Protein 3JU3 (pdb70)

Nearest PDB structures (foldseek):
  3ju3-assembly1_A  TM=1.009E+00  e=1.779E-21  Thermoplasma acidophilum
  1trk-assembly1_A  TM=7.051E-01  e=9.497E-03  Saccharomyces cerevisiae
  3hyl-assembly1_B  TM=5.605E-01  e=4.821E-03  Bacillus anthracis str. 'Ames Ancestor'
  5vrb-assembly3_C  TM=5.134E-01  e=6.323E-03  Neisseria gonorrhoeae NCCP11945
  7wrr-assembly1_A  TM=5.178E-01  e=1.634E-02  Thermus thermophilus HB8

Secondary structure (DSSP, 8-state):
--SEEEES-SS-SEEEEEEGGGHHHHHHHHHHHHHTT--EEEEEE--PSP-HHHHHHHHTT-S------------TT--HHHH----------BTTB--HHHHHHHHHHHHH-

B-factor: mean 22.59, std 8.67, range [2.8, 58.67]

Structure (mmCIF, N/CA/C/O backbone):
data_3JU3
#
_entry.id   3JU3
#
_cell.length_a   44.429
_cell.length_b   65.528
_cell.length_c   72.185
_cell.angle_alpha   90.00
_cell.angle_beta   90.00
_cell.angle_gamma   90.00
#
_symmetry.space_group_name_H-M   'I 2 2 2'
#
loop_
_entity.id
_entity.type
_entity.pdbx_description
1 polymer 'Probable 2-oxoacid ferredoxin oxidoreductase, alpha chain'
2 non-polymer 1,2-ETHANEDIOL
3 water water
#
loop_
_atom_site.group_PDB
_atom_site.id
_atom_site.type_symbol
_atom_site.label_atom_id
_atom_site.label_alt_id
_atom_site.label_comp_id
_atom_site.label_asym_id
_atom_site.label_entity_id
_atom_site.label_seq_id
_atom_site.pdbx_PDB_ins_code
_atom_site.Cartn_x
_atom_site.Cartn_y
_atom_site.Cartn_z
_atom_site.occupancy
_atom_site.B_iso_or_equiv
_atom_site.auth_seq_id
_atom_site.auth_comp_id
_atom_site.auth_asym_id
_atom_site.auth_atom_id
_atom_site.pdbx_PDB_model_num
ATOM 1 N N . ALA A 1 3 ? 19.557 24.101 8.139 1.00 42.69 503 ALA A N 1
ATOM 2 C CA . ALA A 1 3 ? 19.716 23.861 9.625 1.00 41.58 503 ALA A CA 1
ATOM 3 C C . ALA A 1 3 ? 21.119 24.144 10.152 1.00 40.59 503 ALA A C 1
ATOM 4 O O . ALA A 1 3 ? 21.684 23.417 10.999 1.00 43.16 503 ALA A O 1
ATOM 6 N N . GLU A 1 4 ? 21.690 25.242 9.690 1.00 37.91 504 GLU A N 1
ATOM 7 C CA . GLU A 1 4 ? 22.813 25.759 10.428 1.00 35.06 504 GLU A CA 1
ATOM 8 C C . GLU A 1 4 ? 22.328 26.412 11.752 1.00 33.31 504 GLU A C 1
ATOM 9 O O . GLU A 1 4 ? 23.153 26.663 12.627 1.00 34.14 504 GLU A O 1
ATOM 15 N N . LYS A 1 5 ? 21.010 26.611 11.903 1.00 28.37 505 LYS A N 1
ATOM 16 C CA . LYS A 1 5 ? 20.430 27.430 12.974 1.00 26.45 505 LYS A CA 1
ATOM 17 C C . LYS A 1 5 ? 19.560 26.683 13.977 1.00 24.28 505 LYS A C 1
ATOM 18 O O . LYS A 1 5 ? 19.305 27.165 15.077 1.00 25.03 505 LYS A O 1
ATOM 24 N N . ALA A 1 6 ? 19.028 25.552 13.552 1.00 23.29 506 ALA A N 1
ATOM 25 C CA . ALA A 1 6 ? 18.242 24.672 14.411 1.00 22.42 506 ALA A CA 1
ATOM 26 C C . ALA A 1 6 ? 18.412 23.251 13.896 1.00 22.07 506 ALA A C 1
ATOM 27 O O . ALA A 1 6 ? 18.457 23.031 12.682 1.00 22.00 506 ALA A O 1
ATOM 29 N N . VAL A 1 7 ? 18.480 22.293 14.800 1.00 19.86 507 VAL A N 1
ATOM 30 C CA . VAL A 1 7 ? 18.620 20.915 14.375 1.00 20.36 507 VAL A CA 1
ATOM 31 C C . VAL A 1 7 ? 17.570 20.095 15.101 1.00 19.55 507 VAL A C 1
ATOM 32 O O . VAL A 1 7 ? 17.252 20.387 16.255 1.00 19.34 507 VAL A O 1
ATOM 36 N N . LEU A 1 8 ? 17.018 19.093 14.443 1.00 18.83 508 LEU A N 1
ATOM 37 C CA . LEU A 1 8 ? 16.097 18.192 15.118 1.00 18.87 508 LEU A CA 1
ATOM 38 C C . LEU A 1 8 ? 16.901 16.945 15.434 1.00 19.51 508 LEU A C 1
ATOM 39 O O . LEU A 1 8 ? 17.325 16.264 14.511 1.00 18.87 508 LEU A O 1
ATOM 44 N N . ILE A 1 9 ? 17.118 16.655 16.716 1.00 18.57 509 ILE A N 1
ATOM 45 C CA . ILE A 1 9 ? 17.882 15.484 17.105 1.00 18.90 509 ILE A CA 1
ATOM 46 C C . ILE A 1 9 ? 16.907 14.371 17.500 1.00 19.68 509 ILE A C 1
ATOM 47 O O . ILE A 1 9 ? 15.981 14.587 18.283 1.00 19.05 509 ILE A O 1
ATOM 52 N N . GLY A 1 10 ? 17.149 13.195 16.957 1.00 20.05 510 GLY A N 1
ATOM 53 C CA . GLY A 1 10 ? 16.306 12.030 17.161 1.00 22.49 510 GLY A CA 1
ATOM 54 C C . GLY A 1 10 ? 15.444 11.735 15.947 1.00 23.49 510 GLY A C 1
ATOM 55 O O . GLY A 1 10 ? 15.736 12.133 14.818 1.00 24.33 510 GLY A O 1
ATOM 56 N N . GLU A 1 11 ? 14.356 11.048 16.210 1.00 25.22 511 GLU A N 1
ATOM 57 C CA . GLU A 1 11 ? 13.434 10.606 15.203 1.00 27.71 511 GLU A CA 1
ATOM 58 C C . GLU A 1 11 ? 12.449 11.687 14.795 1.00 27.62 511 GLU A C 1
ATOM 59 O O . GLU A 1 11 ? 11.977 12.426 15.650 1.00 28.49 511 GLU A O 1
ATOM 65 N N . LYS A 1 12 ? 12.123 11.758 13.500 1.00 27.74 512 LYS A N 1
ATOM 66 C CA . LYS A 1 12 ? 11.205 12.781 12.972 1.00 27.37 512 LYS A CA 1
ATOM 67 C C . LYS A 1 12 ? 9.868 12.813 13.695 1.00 26.32 512 LYS A C 1
ATOM 68 O O . LYS A 1 12 ? 9.387 13.888 14.037 1.00 28.14 512 LYS A O 1
ATOM 74 N N A GLU A 1 13 ? 9.259 11.643 13.865 0.50 25.11 513 GLU A N 1
ATOM 75 N N B GLU A 1 13 ? 9.282 11.642 13.930 0.50 25.44 513 GLU A N 1
ATOM 76 C CA A GLU A 1 13 ? 8.020 11.491 14.614 0.50 23.66 513 GLU A CA 1
ATOM 77 C CA B GLU A 1 13 ? 7.979 11.524 14.582 0.50 24.33 513 GLU A CA 1
ATOM 78 C C A GLU A 1 13 ? 8.455 11.073 15.994 0.50 22.56 513 GLU A C 1
ATOM 79 C C B GLU A 1 13 ? 8.186 10.897 15.958 0.50 23.21 513 GLU A C 1
ATOM 80 O O A GLU A 1 13 ? 9.415 10.304 16.121 0.50 21.47 513 GLU A O 1
ATOM 81 O O B GLU A 1 13 ? 8.716 9.794 16.052 0.50 23.07 513 GLU A O 1
ATOM 92 N N . ALA A 1 14 ? 7.785 11.596 17.016 1.00 21.28 514 ALA A N 1
ATOM 93 C CA . ALA A 1 14 ? 8.023 11.129 18.382 1.00 20.13 514 ALA A CA 1
ATOM 94 C C . ALA A 1 14 ? 6.842 11.464 19.236 1.00 18.84 514 ALA A C 1
ATOM 95 O O . ALA A 1 14 ? 6.100 12.369 18.913 1.00 19.87 514 ALA A O 1
ATOM 97 N N . ASP A 1 15 ? 6.647 10.709 20.300 1.00 17.69 515 ASP A N 1
ATOM 98 C CA . ASP A 1 15 ? 5.607 10.980 21.271 1.0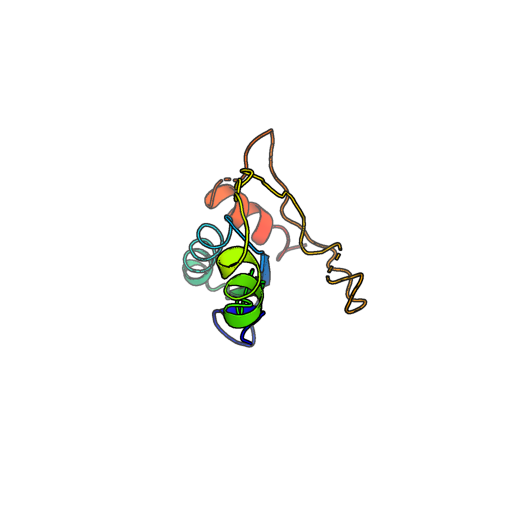0 17.20 515 ASP A CA 1
ATOM 99 C C . ASP A 1 15 ? 5.702 12.403 21.865 1.00 17.54 515 ASP A C 1
ATOM 100 O O . ASP A 1 15 ? 4.684 13.038 22.106 1.00 16.51 515 ASP A O 1
ATOM 105 N N . ILE A 1 16 ? 6.935 12.847 22.138 1.00 17.60 516 ILE A N 1
ATOM 106 C CA . ILE A 1 16 ? 7.252 14.146 22.756 1.00 17.40 516 ILE A CA 1
ATOM 107 C C . ILE A 1 16 ? 8.327 14.844 21.912 1.00 18.34 516 ILE A C 1
ATOM 108 O O . ILE A 1 16 ? 9.345 14.222 21.550 1.00 17.55 516 ILE A O 1
ATOM 113 N N . THR A 1 17 ? 8.122 16.135 21.627 1.00 17.14 517 THR A N 1
ATOM 114 C CA . THR A 1 17 ? 9.161 16.950 21.025 1.00 17.03 517 THR A CA 1
ATOM 115 C C . THR A 1 17 ? 9.592 18.023 22.022 1.00 17.10 517 THR A C 1
ATOM 116 O O . THR A 1 17 ? 8.857 18.992 22.286 1.00 17.25 517 THR A O 1
ATOM 120 N N . PHE A 1 18 ? 10.760 17.833 22.601 1.00 17.03 518 PHE A N 1
ATOM 121 C CA . PHE A 1 18 ? 11.354 18.838 23.478 1.00 16.75 518 PHE A CA 1
ATOM 122 C C . PHE A 1 18 ? 11.906 19.972 22.613 1.00 17.62 518 PHE A C 1
ATOM 123 O O . PHE A 1 18 ? 12.322 19.739 21.481 1.00 17.77 518 PHE A O 1
ATOM 131 N N . VAL A 1 19 ? 11.879 21.206 23.138 1.00 17.92 519 VAL A N 1
ATOM 132 C CA . VAL A 1 19 ? 12.539 22.350 22.494 1.00 17.78 519 VAL A CA 1
ATOM 133 C C . VAL A 1 19 ? 13.408 22.992 23.556 1.00 18.56 519 VAL A C 1
ATOM 134 O O . VAL A 1 19 ? 12.928 23.253 24.676 1.00 18.70 519 VAL A O 1
ATOM 138 N N . THR A 1 20 ? 14.676 23.241 23.231 1.00 18.14 520 THR A N 1
ATOM 139 C CA . THR A 1 20 ? 15.510 24.015 24.102 1.00 18.39 520 THR A CA 1
ATOM 140 C C . THR A 1 20 ? 16.664 24.658 23.323 1.00 18.87 520 THR A C 1
ATOM 141 O O . THR A 1 20 ? 16.753 24.523 22.086 1.00 18.26 520 THR A O 1
ATOM 145 N N . TRP A 1 21 ? 17.512 25.363 24.054 1.00 17.58 521 TRP A N 1
ATOM 146 C CA . TRP A 1 21 ? 18.662 26.055 23.514 1.00 18.28 521 TRP A CA 1
ATOM 147 C C . TRP A 1 21 ? 19.634 26.062 24.693 1.00 18.73 521 TRP A C 1
ATOM 148 O O . TRP A 1 21 ? 19.260 25.802 25.836 1.00 18.59 521 TRP A O 1
ATOM 159 N N . GLY A 1 22 ? 20.879 26.387 24.424 1.00 19.22 522 GLY A N 1
ATOM 160 C CA . GLY A 1 22 ? 21.815 26.614 25.513 1.00 19.70 522 GLY A CA 1
ATOM 161 C C . GLY A 1 22 ? 22.063 25.415 26.383 1.00 20.41 522 GLY A C 1
ATOM 162 O O . GLY A 1 22 ? 22.213 24.303 25.891 1.00 20.52 522 GLY A O 1
ATOM 163 N N . SER A 1 23 ? 22.076 25.645 27.701 1.00 21.22 523 SER A N 1
ATOM 164 C CA . SER A 1 23 ? 22.695 24.696 28.611 1.00 21.59 523 SER A CA 1
ATOM 165 C C . SER A 1 23 ? 21.876 23.409 28.891 1.00 21.79 523 SER A C 1
ATOM 166 O O . SER A 1 23 ? 22.449 22.404 29.324 1.00 20.76 523 SER A O 1
ATOM 169 N N . GLN A 1 24 ? 20.564 23.428 28.636 1.00 20.69 524 GLN A N 1
ATOM 170 C CA . GLN A 1 24 ? 19.708 22.278 29.001 1.00 20.89 524 GLN A CA 1
ATOM 171 C C . GLN A 1 24 ? 19.730 21.181 27.932 1.00 20.82 524 GLN A C 1
ATOM 172 O O . GLN A 1 24 ? 19.080 20.116 28.078 1.00 20.12 524 GLN A O 1
ATOM 178 N N . LYS A 1 25 ? 20.544 21.391 26.890 1.00 21.43 525 LYS A N 1
ATOM 179 C CA . LYS A 1 25 ? 20.612 20.404 25.811 1.00 22.12 525 LYS A CA 1
ATOM 180 C C . LYS A 1 25 ? 20.933 19.048 26.393 1.00 22.65 525 LYS A C 1
ATOM 181 O O . LYS A 1 25 ? 20.232 18.073 26.106 1.00 24.60 525 LYS A O 1
ATOM 187 N N . GLY A 1 26 ? 22.006 18.963 27.161 1.00 22.08 526 GLY A N 1
ATOM 188 C CA . GLY A 1 26 ? 22.490 17.643 27.645 1.00 22.05 526 GLY A CA 1
ATOM 189 C C . GLY A 1 26 ? 21.501 16.919 28.574 1.00 21.59 526 GLY A C 1
ATOM 190 O O . GLY A 1 26 ? 21.229 15.731 28.410 1.00 22.67 526 GLY A O 1
ATOM 191 N N . PRO A 1 27 ? 20.953 17.631 29.557 1.00 21.32 527 PRO A N 1
ATOM 192 C CA . PRO A 1 27 ? 19.909 17.065 30.389 1.00 21.21 527 PRO A CA 1
ATOM 193 C C . PRO A 1 27 ? 18.723 16.458 29.577 1.00 21.24 527 PRO A C 1
ATOM 194 O O . PRO A 1 27 ? 18.253 15.357 29.884 1.00 21.27 527 PRO A O 1
ATOM 198 N N A ILE A 1 28 ? 18.246 17.176 28.568 0.50 21.00 528 ILE A N 1
ATOM 199 N N B ILE A 1 28 ? 18.268 17.167 28.551 0.50 20.67 528 ILE A N 1
ATOM 200 C CA A ILE A 1 28 ? 17.156 16.665 27.730 0.50 21.03 528 ILE A CA 1
ATOM 201 C CA B ILE A 1 28 ? 17.151 16.696 27.719 0.50 20.41 528 ILE A CA 1
ATOM 202 C C A ILE A 1 28 ? 17.554 15.372 26.994 0.50 21.10 528 ILE A C 1
ATOM 203 C C B ILE A 1 28 ? 17.502 15.454 26.855 0.50 20.80 528 ILE A C 1
ATOM 204 O O A ILE A 1 28 ? 16.784 14.406 26.959 0.50 21.15 528 ILE A O 1
ATOM 205 O O B ILE A 1 28 ? 16.642 14.597 26.595 0.50 21.09 528 ILE A O 1
ATOM 214 N N . LEU A 1 29 ? 18.757 15.356 26.431 1.00 20.39 529 LEU A N 1
ATOM 215 C CA . LEU A 1 29 ? 19.211 14.219 25.654 1.00 21.17 529 LEU A CA 1
ATOM 216 C C . LEU A 1 29 ? 19.261 12.931 26.482 1.00 21.81 529 LEU A C 1
ATOM 217 O O . LEU A 1 29 ? 18.909 11.846 25.979 1.00 22.17 529 LEU A O 1
ATOM 222 N N . ASP A 1 30 ? 19.669 13.050 27.743 1.00 21.77 530 ASP A N 1
ATOM 223 C CA . ASP A 1 30 ? 19.544 11.943 28.689 1.00 21.63 530 ASP A CA 1
ATOM 224 C C . ASP A 1 30 ? 18.095 11.551 29.019 1.00 20.63 530 ASP A C 1
ATOM 225 O O . ASP A 1 30 ? 17.825 10.366 29.217 1.00 19.24 530 ASP A O 1
ATOM 230 N N . VAL A 1 31 ? 17.183 12.526 29.128 1.00 19.69 531 VAL A N 1
ATOM 231 C CA . VAL A 1 31 ? 15.783 12.209 29.407 1.00 20.63 531 VAL A CA 1
ATOM 232 C C . VAL A 1 31 ? 15.193 11.425 28.237 1.00 21.35 531 VAL A C 1
ATOM 233 O O . VAL A 1 31 ? 14.367 10.497 28.440 1.00 21.56 531 VAL A O 1
ATOM 237 N N . ILE A 1 32 ? 15.600 11.807 27.030 1.00 21.38 532 ILE A N 1
ATOM 238 C CA . ILE A 1 32 ? 15.291 11.047 25.807 1.00 21.84 532 ILE A CA 1
ATOM 239 C C . ILE A 1 32 ? 15.694 9.565 25.942 1.00 22.42 532 ILE A C 1
ATOM 240 O O . ILE A 1 32 ? 14.889 8.659 25.604 1.00 22.67 532 ILE A O 1
ATOM 245 N N A GLU A 1 33 ? 16.905 9.300 26.433 0.50 22.55 533 GLU A N 1
ATOM 246 N N B GLU A 1 33 ? 16.896 9.315 26.456 0.50 22.90 533 GLU A N 1
ATOM 247 C CA A GLU A 1 33 ? 17.371 7.911 26.538 0.50 22.25 533 GLU A CA 1
ATOM 248 C CA B GLU A 1 33 ? 17.394 7.946 26.571 0.50 22.99 533 GLU A CA 1
ATOM 249 C C A GLU A 1 33 ? 16.594 7.136 27.597 0.50 22.67 533 GLU A C 1
ATOM 250 C C B GLU A 1 33 ? 16.590 7.155 27.589 0.50 23.08 533 GLU A C 1
ATOM 251 O O A GLU A 1 33 ? 16.206 5.999 27.357 0.50 21.60 533 GLU A O 1
ATOM 252 O O B GLU A 1 33 ? 16.188 6.029 27.320 0.50 21.97 533 GLU A O 1
ATOM 263 N N . ASP A 1 34 ? 16.354 7.768 28.751 1.00 23.12 534 ASP A N 1
ATOM 264 C CA . ASP A 1 34 ? 15.504 7.191 29.802 1.00 23.80 534 ASP A CA 1
ATOM 265 C C . ASP A 1 34 ? 14.071 6.862 29.318 1.00 23.52 534 ASP A C 1
ATOM 266 O O . ASP A 1 34 ? 13.509 5.815 29.667 1.00 23.57 534 ASP A O 1
ATOM 271 N N . LEU A 1 35 ? 13.481 7.753 28.527 1.00 22.51 535 LEU A N 1
ATOM 272 C CA . LEU A 1 35 ? 12.136 7.515 27.974 1.00 21.36 535 LEU A CA 1
ATOM 273 C C . LEU A 1 35 ? 12.045 6.241 27.099 1.00 21.39 535 LEU A C 1
ATOM 274 O O . LEU A 1 35 ? 11.066 5.500 27.168 1.00 20.26 535 LEU A O 1
ATOM 279 N N . LYS A 1 36 ? 13.068 5.999 26.278 1.00 22.11 536 LYS A N 1
ATOM 280 C CA . LYS A 1 36 ? 13.128 4.813 25.427 1.00 23.03 536 LYS A CA 1
ATOM 281 C C . LYS A 1 36 ? 12.924 3.546 26.260 1.00 23.47 536 LYS A C 1
ATOM 282 O O . LYS A 1 36 ? 12.276 2.590 25.814 1.00 21.97 536 LYS A O 1
ATOM 288 N N . GLU A 1 37 ? 13.466 3.566 27.482 1.00 24.02 537 GLU A N 1
ATOM 289 C CA . GLU A 1 37 ? 13.406 2.420 28.390 1.00 24.83 537 GLU A CA 1
ATOM 290 C C . GLU A 1 37 ? 11.975 2.062 28.749 1.00 24.39 537 GLU A C 1
ATOM 291 O O . GLU A 1 37 ? 11.696 0.917 29.036 1.00 24.27 537 GLU A O 1
ATOM 297 N N . GLU A 1 38 ? 11.095 3.058 28.738 1.00 23.61 538 GLU A N 1
ATOM 298 C CA . GLU A 1 38 ? 9.686 2.872 29.023 1.00 23.68 538 GLU A CA 1
ATOM 299 C C . GLU A 1 38 ? 8.866 2.815 27.751 1.00 22.08 538 GLU A C 1
ATOM 300 O O . GLU A 1 38 ? 7.624 2.872 27.814 1.00 21.55 538 GLU A O 1
ATOM 306 N N . GLY A 1 39 ? 9.548 2.708 26.609 1.00 20.12 539 GLY A N 1
ATOM 307 C CA . GLY A 1 39 ? 8.861 2.666 25.306 1.00 18.50 539 GLY A CA 1
ATOM 308 C C . GLY A 1 39 ? 8.251 3.976 24.850 1.00 17.24 539 GLY A C 1
ATOM 309 O O . GLY A 1 39 ? 7.343 3.982 23.980 1.00 15.84 539 GLY A O 1
ATOM 310 N N . ILE A 1 40 ? 8.792 5.090 25.364 1.00 15.60 540 ILE A N 1
ATOM 311 C CA . ILE A 1 40 ? 8.328 6.410 24.935 1.00 15.92 540 ILE A CA 1
ATOM 312 C C . ILE A 1 40 ? 9.366 7.074 24.046 1.00 16.16 540 ILE A C 1
ATOM 313 O O . ILE A 1 40 ? 10.523 7.161 24.424 1.00 15.85 540 ILE A O 1
ATOM 318 N N . SER A 1 41 ? 8.949 7.537 22.872 1.00 15.79 541 SER A N 1
ATOM 319 C CA . SER A 1 41 ? 9.899 8.189 21.961 1.00 16.69 541 SER A CA 1
ATOM 320 C C . SER A 1 41 ? 9.883 9.709 22.123 1.00 16.77 541 SER A C 1
ATOM 321 O O . SER A 1 41 ? 8.860 10.314 22.403 1.00 17.33 541 SER A O 1
ATOM 324 N N . ALA A 1 42 ? 11.028 10.341 21.907 1.00 16.89 542 ALA A N 1
ATOM 325 C CA . ALA A 1 42 ? 11.082 11.778 22.090 1.00 16.85 542 ALA A CA 1
ATOM 326 C C . ALA A 1 42 ? 12.159 12.269 21.158 1.00 16.59 542 ALA A C 1
ATOM 327 O O . ALA A 1 42 ? 13.140 11.544 20.893 1.00 17.37 542 ALA A O 1
ATOM 329 N N . ASN A 1 43 ? 11.972 13.468 20.618 1.00 14.85 543 ASN A N 1
ATOM 330 C CA . ASN A 1 43 ? 13.042 14.082 19.862 1.00 14.31 543 ASN A CA 1
ATOM 331 C C . ASN A 1 43 ? 13.311 15.484 20.447 1.00 14.17 543 ASN A C 1
ATOM 332 O O . ASN A 1 43 ? 12.638 15.891 21.411 1.00 13.24 543 ASN A O 1
ATOM 337 N N . LEU A 1 44 ? 14.325 16.191 19.935 1.00 12.97 544 LEU A N 1
ATOM 338 C CA . LEU A 1 44 ? 14.708 17.488 20.514 1.00 12.65 544 LEU A CA 1
ATOM 339 C C . LEU A 1 44 ? 14.936 18.475 19.385 1.00 13.06 544 LEU A C 1
ATOM 340 O O . LEU A 1 44 ? 15.801 18.250 18.523 1.00 11.92 544 LEU A O 1
ATOM 345 N N . LEU A 1 45 ? 14.145 19.552 19.369 1.00 12.03 545 LEU A N 1
ATOM 346 C CA . LEU A 1 45 ? 14.408 20.647 18.442 1.00 12.34 545 LEU A CA 1
ATOM 347 C C . LEU A 1 45 ? 15.330 21.570 19.224 1.00 12.06 545 LEU A C 1
ATOM 348 O O . LEU A 1 45 ? 14.940 22.126 20.229 1.00 12.01 545 LEU A O 1
ATOM 353 N N . TYR A 1 46 ? 16.558 21.695 18.755 1.00 12.38 546 TYR A N 1
ATOM 354 C CA . TYR A 1 46 ? 17.581 22.455 19.450 1.00 12.66 546 TYR A CA 1
ATOM 355 C C . TYR A 1 46 ? 17.859 23.716 18.641 1.00 12.56 546 TYR A C 1
ATOM 356 O O . TYR A 1 46 ? 18.260 23.639 17.478 1.00 11.11 546 TYR A O 1
ATOM 365 N N . LEU A 1 47 ? 17.647 24.868 19.273 1.00 13.67 547 LEU A N 1
ATOM 366 C CA . LEU A 1 47 ? 17.933 26.145 18.633 1.00 13.94 547 LEU A CA 1
ATOM 367 C C . LEU A 1 47 ? 19.367 26.550 18.964 1.00 14.27 547 LEU A C 1
ATOM 368 O O . LEU A 1 47 ? 19.755 26.624 20.136 1.00 11.63 547 LEU A O 1
ATOM 373 N N . LYS A 1 48 ? 20.147 26.772 17.923 1.00 14.62 548 LYS A N 1
ATOM 374 C CA . LYS A 1 48 ? 21.539 27.148 18.077 1.00 18.20 548 LYS A CA 1
ATOM 375 C C . LYS A 1 48 ? 21.660 28.678 18.247 1.00 19.32 548 LYS A C 1
ATOM 376 O O . LYS A 1 48 ? 21.021 29.457 17.540 1.00 20.62 548 LYS A O 1
ATOM 390 N N . PHE A 1 50 ? 24.678 30.991 18.173 1.00 24.92 550 PHE A N 1
ATOM 391 C CA . PHE A 1 50 ? 25.465 31.953 17.361 1.00 25.42 550 PHE A CA 1
ATOM 392 C C . PHE A 1 50 ? 25.834 31.372 16.001 1.00 25.75 550 PHE A C 1
ATOM 393 O O . PHE A 1 50 ? 26.778 31.791 15.364 1.00 25.68 550 PHE A O 1
ATOM 401 N N A SER A 1 51 ? 25.053 30.405 15.559 0.50 26.32 551 SER A N 1
ATOM 402 N N B SER A 1 51 ? 25.023 30.419 15.556 0.50 26.33 551 SER A N 1
ATOM 403 C CA A SER A 1 51 ? 25.361 29.677 14.342 0.50 26.07 551 SER A CA 1
ATOM 404 C CA B SER A 1 51 ? 25.315 29.623 14.360 0.50 25.96 551 SER A CA 1
ATOM 405 C C A SER A 1 51 ? 24.526 30.135 13.152 0.50 25.77 551 SER A C 1
ATOM 406 C C B SER A 1 51 ? 24.449 29.933 13.121 0.50 25.87 551 SER A C 1
ATOM 407 O O A SER A 1 51 ? 23.430 30.669 13.340 0.50 26.41 551 SER A O 1
ATOM 408 O O B SER A 1 51 ? 23.237 30.130 13.240 0.50 26.95 551 SER A O 1
ATOM 413 N N . PRO A 1 52 ? 25.079 30.017 11.925 1.00 25.29 552 PRO A N 1
ATOM 414 C CA . PRO A 1 52 ? 26.534 29.960 11.695 1.00 23.33 552 PRO A CA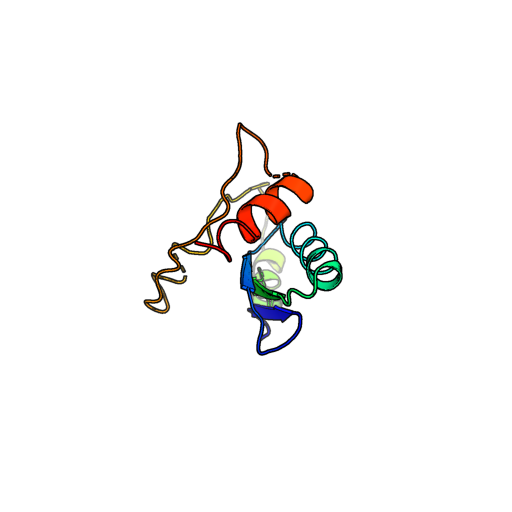 1
ATOM 415 C C . PRO A 1 52 ? 27.094 31.289 12.181 1.00 21.74 552 PRO A C 1
ATOM 416 O O . PRO A 1 52 ? 26.377 32.307 12.196 1.00 22.25 552 PRO A O 1
ATOM 420 N N . PHE A 1 53 ? 28.321 31.273 12.646 1.00 18.18 553 PHE A N 1
ATOM 421 C CA . PHE A 1 53 ? 28.941 32.471 13.190 1.00 18.51 553 PHE A CA 1
ATOM 422 C C . PHE A 1 53 ? 29.305 33.471 12.100 1.00 18.00 553 PHE A C 1
ATOM 423 O O . PHE A 1 53 ? 29.707 33.043 11.022 1.0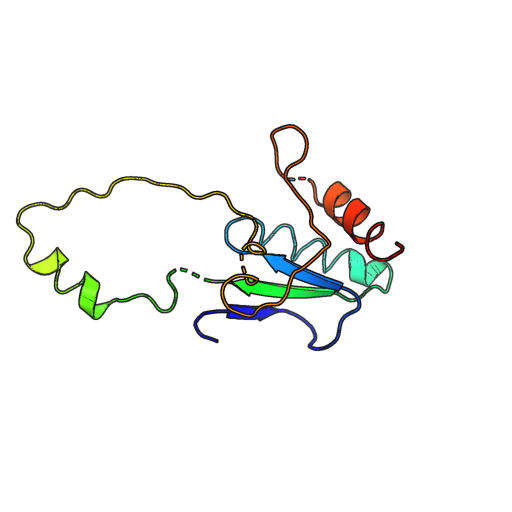0 17.12 553 PHE A O 1
ATOM 431 N N . PRO A 1 54 ? 29.176 34.804 12.380 1.00 18.76 554 PRO A N 1
ATOM 432 C CA . PRO A 1 54 ? 29.582 35.808 11.382 1.00 18.67 554 PRO A CA 1
ATOM 433 C C . PRO A 1 54 ? 31.107 36.037 11.352 1.00 17.94 554 PRO A C 1
ATOM 434 O O . PRO A 1 54 ? 31.589 37.129 11.667 1.00 17.59 554 PRO A O 1
ATOM 438 N N . THR A 1 55 ? 31.844 35.015 10.937 1.00 18.68 555 THR A N 1
ATOM 439 C CA . THR A 1 55 ? 33.311 35.038 10.998 1.00 18.41 555 THR A CA 1
ATOM 440 C C . THR A 1 55 ? 33.900 36.271 10.312 1.00 19.18 555 THR A C 1
ATOM 441 O O . THR A 1 55 ? 34.630 37.036 10.940 1.00 18.54 555 THR A O 1
ATOM 445 N N . GLU A 1 56 ? 33.568 36.470 9.038 1.00 20.13 556 GLU A N 1
ATOM 446 C CA . GLU A 1 56 ? 34.159 37.567 8.257 1.00 21.21 556 GLU A CA 1
ATOM 447 C C . GLU A 1 56 ? 33.833 38.953 8.843 1.00 20.90 556 GLU A C 1
ATOM 448 O O . GLU A 1 56 ? 34.702 39.798 8.960 1.00 19.63 556 GLU A O 1
ATOM 454 N N . PHE A 1 57 ? 32.577 39.160 9.214 1.00 20.61 557 PHE A N 1
ATOM 455 C CA . PHE A 1 57 ? 32.116 40.429 9.761 1.00 21.07 557 PHE A CA 1
ATOM 456 C C . PHE A 1 57 ? 32.828 40.763 11.068 1.00 21.36 557 PHE A C 1
ATOM 457 O O . PHE A 1 57 ? 33.269 41.902 11.272 1.00 20.26 557 PHE A O 1
ATOM 465 N N . VAL A 1 58 ? 32.912 39.778 11.957 1.00 21.16 558 VAL A N 1
ATOM 466 C CA . VAL A 1 58 ? 33.534 39.987 13.257 1.00 21.06 558 VAL A CA 1
ATOM 467 C C . VAL A 1 58 ? 35.015 40.204 13.043 1.00 21.82 558 VAL A C 1
ATOM 468 O O . VAL A 1 58 ? 35.611 41.128 13.610 1.00 21.82 558 VAL A O 1
ATOM 472 N N . LYS A 1 59 ? 35.600 39.368 12.198 1.00 22.17 559 LYS A N 1
ATOM 473 C CA . LYS A 1 59 ? 37.020 39.492 11.912 1.00 23.24 559 LYS A CA 1
ATOM 474 C C . LYS A 1 59 ? 37.364 40.904 11.404 1.00 22.78 559 LYS A C 1
ATOM 475 O O . LYS A 1 59 ? 38.318 41.495 11.889 1.00 22.74 559 LYS A O 1
ATOM 481 N N A ASN A 1 60 ? 36.600 41.438 10.456 0.50 2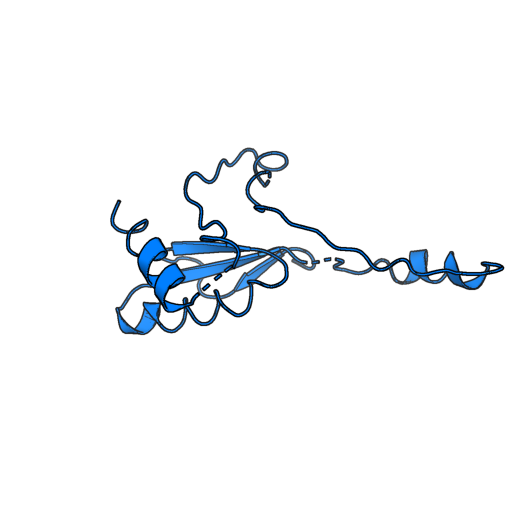2.82 560 ASN A N 1
ATOM 482 N N B ASN A 1 60 ? 36.605 41.412 10.427 0.50 22.77 560 ASN A N 1
ATOM 483 C CA A ASN A 1 60 ? 36.919 42.768 9.898 0.50 23.10 560 ASN A CA 1
ATOM 484 C CA B ASN A 1 60 ? 36.800 42.786 9.905 0.50 23.04 560 ASN A CA 1
ATOM 485 C C A ASN A 1 60 ? 36.597 43.962 10.823 0.50 22.27 560 ASN A C 1
ATOM 486 C C B ASN A 1 60 ? 36.774 43.807 11.019 0.50 22.31 560 ASN A C 1
ATOM 487 O O A ASN A 1 60 ? 37.182 45.028 10.685 0.50 22.15 560 ASN A O 1
ATOM 488 O O B ASN A 1 60 ? 37.718 44.585 11.211 0.50 21.97 560 ASN A O 1
ATOM 497 N N . VAL A 1 61 ? 35.679 43.789 11.770 1.00 21.52 561 VAL A N 1
ATOM 498 C CA . VAL A 1 61 ? 35.483 44.798 12.813 1.00 20.89 561 VAL A CA 1
ATOM 499 C C . VAL A 1 61 ? 36.634 44.791 13.816 1.00 20.00 561 VAL A C 1
ATOM 500 O O . VAL A 1 61 ? 37.181 45.825 14.135 1.00 19.22 561 VAL A O 1
ATOM 504 N N . LEU A 1 62 ? 37.027 43.622 14.289 1.00 19.79 562 LEU A N 1
ATOM 505 C CA . LEU A 1 62 ? 37.970 43.573 15.400 1.00 20.02 562 LEU A CA 1
ATOM 506 C C . LEU A 1 62 ? 39.399 43.780 14.909 1.00 21.35 562 LEU A C 1
ATOM 507 O O . LEU A 1 62 ? 40.264 44.314 15.640 1.00 21.48 562 LEU A O 1
ATOM 512 N N . SER A 1 63 ? 39.631 43.433 13.642 1.00 21.01 563 SER A N 1
ATOM 513 C CA . SER A 1 63 ? 40.971 43.487 13.078 1.00 21.59 563 SER A CA 1
ATOM 514 C C . SER A 1 63 ? 41.505 44.930 13.007 1.00 22.07 563 SER A C 1
ATOM 515 O O . SER A 1 63 ? 42.725 45.152 13.051 1.00 22.15 563 SER A O 1
ATOM 518 N N . SER A 1 64 ? 40.601 45.906 12.870 1.00 22.91 564 SER A N 1
ATOM 519 C CA . SER A 1 64 ? 41.004 47.328 12.787 1.00 23.60 564 SER A CA 1
ATOM 520 C C . SER A 1 64 ? 40.728 48.145 14.061 1.00 22.61 564 SER A C 1
ATOM 521 O O . SER A 1 64 ? 40.993 49.348 14.105 1.00 21.28 564 SER A O 1
ATOM 524 N N . ALA A 1 65 ? 40.232 47.485 15.104 1.00 22.18 565 ALA A N 1
ATOM 525 C CA . ALA A 1 65 ? 39.939 48.182 16.360 1.00 21.89 565 ALA A CA 1
ATOM 526 C C . ALA A 1 65 ? 41.195 48.626 17.132 1.00 21.82 565 ALA A C 1
ATOM 527 O O . ALA A 1 65 ? 42.178 47.895 17.193 1.00 22.35 565 ALA A O 1
ATOM 529 N N . ASN A 1 66 ? 41.156 49.828 17.720 1.00 21.07 566 ASN A N 1
ATOM 530 C CA . ASN A 1 66 ? 42.239 50.269 18.625 1.00 21.39 566 ASN A CA 1
ATOM 531 C C . ASN A 1 66 ? 42.370 49.383 19.838 1.00 20.52 566 ASN A C 1
ATOM 532 O O . ASN A 1 66 ? 43.470 49.035 20.245 1.00 20.90 566 ASN A O 1
ATOM 537 N N . LEU A 1 67 ? 41.235 49.063 20.444 1.00 20.59 567 LEU A N 1
ATOM 538 C CA . LEU A 1 67 ? 41.218 48.390 21.747 1.00 19.30 567 LEU A CA 1
ATOM 539 C C . LEU A 1 67 ? 39.901 47.661 21.926 1.00 19.03 567 LEU A C 1
ATOM 540 O O . LEU A 1 67 ? 38.847 48.281 21.825 1.00 17.90 567 LEU A O 1
ATOM 545 N N . VAL A 1 68 ? 39.960 46.355 22.197 1.00 18.52 568 VAL A N 1
ATOM 546 C CA . VAL A 1 68 ? 38.751 45.549 22.281 1.00 19.04 568 VAL A CA 1
ATOM 547 C C . VAL A 1 68 ? 38.580 45.088 23.728 1.00 19.48 568 VAL A C 1
ATOM 548 O O . VAL A 1 68 ? 39.555 44.632 24.355 1.00 20.04 568 VAL A O 1
ATOM 552 N N . ILE A 1 69 ? 37.365 45.208 24.257 1.00 19.03 569 ILE A N 1
ATOM 553 C CA . ILE A 1 69 ? 37.051 44.739 25.598 1.00 19.82 569 ILE A CA 1
ATOM 554 C C . ILE A 1 69 ? 35.826 43.806 25.523 1.00 20.46 569 ILE A C 1
ATOM 555 O O . ILE A 1 69 ? 34.701 44.256 25.221 1.00 20.37 569 ILE A O 1
ATOM 560 N N . ASP A 1 70 ? 36.059 42.515 25.766 1.00 19.83 570 ASP A N 1
ATOM 561 C CA . ASP A 1 70 ? 34.950 41.537 25.800 1.00 20.76 570 ASP A CA 1
ATOM 562 C C . ASP A 1 70 ? 34.255 41.625 27.144 1.00 20.30 570 ASP A C 1
ATOM 563 O O . ASP A 1 70 ? 34.914 41.662 28.227 1.00 21.67 570 ASP A O 1
ATOM 568 N N . VAL A 1 71 ? 32.936 41.653 27.106 1.00 20.10 571 VAL A N 1
ATOM 569 C CA . VAL A 1 71 ? 32.128 41.876 28.310 1.00 19.45 571 VAL A CA 1
ATOM 570 C C . VAL A 1 71 ? 31.335 40.576 28.569 1.00 19.83 571 VAL A C 1
ATOM 571 O O . VAL A 1 71 ? 30.461 40.204 27.788 1.00 20.17 571 VAL A O 1
ATOM 575 N N . GLU A 1 72 ? 31.677 39.883 29.635 1.00 19.54 572 GLU A N 1
ATOM 576 C CA . GLU A 1 72 ? 31.053 38.604 29.971 1.00 19.00 572 GLU A CA 1
ATOM 577 C C . GLU A 1 72 ? 29.557 38.809 30.080 1.00 18.50 572 GLU A C 1
ATOM 578 O O . GLU A 1 72 ? 29.134 39.817 30.635 1.00 18.83 572 GLU A O 1
ATOM 584 N N . SER A 1 73 ? 28.739 37.903 29.548 1.00 18.45 573 SER A N 1
ATOM 585 C CA . SER A 1 73 ? 27.309 38.153 29.620 1.00 18.29 573 SER A CA 1
ATOM 586 C C . SER A 1 73 ? 26.492 36.852 29.853 1.00 20.19 573 SER A C 1
ATOM 587 O O . SER A 1 73 ? 27.067 35.791 30.129 1.00 19.74 573 SER A O 1
ATOM 590 N N . ASN A 1 74 ? 25.158 36.953 29.833 1.00 19.41 574 ASN A N 1
ATOM 591 C CA . ASN A 1 74 ? 24.315 35.777 30.066 1.00 20.38 574 ASN A CA 1
ATOM 592 C C . ASN A 1 74 ? 22.942 35.979 29.464 1.00 20.13 574 ASN A C 1
ATOM 593 O O . ASN A 1 74 ? 22.613 37.076 28.996 1.00 19.28 574 ASN A O 1
ATOM 598 N N . TYR A 1 75 ? 22.136 34.918 29.454 1.00 21.35 575 TYR A N 1
ATOM 599 C CA . TYR A 1 75 ? 20.762 35.053 28.966 1.00 22.51 575 TYR A CA 1
ATOM 600 C C . TYR A 1 75 ? 19.942 33.938 29.585 1.00 22.76 575 TYR A C 1
ATOM 601 O O . TYR A 1 75 ? 20.454 32.831 29.770 1.00 22.12 575 TYR A O 1
ATOM 610 N N . THR A 1 76 ? 18.711 34.257 29.987 1.00 23.65 576 THR A N 1
ATOM 611 C CA . THR A 1 76 ? 17.740 33.237 30.476 1.00 24.03 576 THR A CA 1
ATOM 612 C C . THR A 1 76 ? 16.438 33.374 29.683 1.00 25.19 576 THR A C 1
ATOM 613 O O . THR A 1 76 ? 15.954 34.486 29.514 1.00 25.51 576 THR A O 1
ATOM 617 N N . ALA A 1 77 ? 15.877 32.265 29.181 1.00 26.54 577 ALA A N 1
ATOM 618 C CA . ALA A 1 77 ? 14.633 32.347 28.394 1.00 25.96 577 ALA A CA 1
ATOM 619 C C . ALA A 1 77 ? 14.011 30.961 28.181 1.00 25.59 577 ALA A C 1
ATOM 620 O O . ALA A 1 77 ? 14.719 29.904 28.241 1.00 25.31 577 ALA A O 1
ATOM 622 N N . GLN A 1 78 ? 12.701 31.026 27.980 1.00 22.06 578 GLN A N 1
ATOM 623 C CA . GLN A 1 78 ? 11.875 29.991 27.422 1.00 19.88 578 GLN A CA 1
ATOM 624 C C . GLN A 1 78 ? 11.897 30.289 25.930 1.00 18.89 578 GLN A C 1
ATOM 625 O O . GLN A 1 78 ? 11.534 31.399 25.529 1.00 18.79 578 GLN A O 1
ATOM 631 N N . ALA A 1 79 ? 12.343 29.337 25.103 1.00 16.75 579 ALA A N 1
ATOM 632 C CA . ALA A 1 79 ? 12.284 29.521 23.656 1.00 15.33 579 ALA A CA 1
ATOM 633 C C . ALA A 1 79 ? 10.862 29.742 23.123 1.00 15.33 579 ALA A C 1
ATOM 634 O O . ALA A 1 79 ? 10.719 30.135 21.970 1.00 14.14 579 ALA A O 1
ATOM 636 N N . ALA A 1 80 ? 9.822 29.509 23.955 1.00 15.01 580 ALA A N 1
ATOM 637 C CA . ALA A 1 80 ? 8.441 29.616 23.496 1.00 14.71 580 ALA A CA 1
ATOM 638 C C . ALA A 1 80 ? 8.110 31.025 23.046 1.00 14.09 580 ALA A C 1
ATOM 639 O O . ALA A 1 80 ? 7.336 31.217 22.102 1.00 14.24 580 ALA A O 1
ATOM 641 N N . GLN A 1 81 ? 8.641 32.018 23.752 1.00 13.70 581 GLN A N 1
ATOM 642 C CA . GLN A 1 81 ? 8.300 33.389 23.433 1.00 13.80 581 GLN A CA 1
ATOM 643 C C . GLN A 1 81 ? 8.738 33.729 22.010 1.00 12.34 581 GLN A C 1
ATOM 644 O O . GLN A 1 81 ? 7.936 34.226 21.197 1.00 12.69 581 GLN A O 1
ATOM 658 N N . ILE A 1 83 ? 9.596 31.703 19.561 1.00 6.99 583 ILE A N 1
ATOM 659 C CA . ILE A 1 83 ? 8.988 30.772 18.608 1.00 6.84 583 ILE A CA 1
ATOM 660 C C . ILE A 1 83 ? 7.602 31.278 18.228 1.00 7.96 583 ILE A C 1
ATOM 661 O O . ILE A 1 83 ? 7.235 31.256 17.048 1.00 9.18 583 ILE A O 1
ATOM 666 N N . LYS A 1 84 ? 6.838 31.707 19.227 1.00 7.34 584 LYS A N 1
ATOM 667 C CA . LYS A 1 84 ? 5.536 32.293 19.000 1.00 9.54 584 LYS A CA 1
ATOM 668 C C . LYS A 1 84 ? 5.630 33.553 18.153 1.00 9.37 584 LYS A C 1
ATOM 669 O O . LYS A 1 84 ? 4.805 33.745 17.255 1.00 9.47 584 LYS A O 1
ATOM 675 N N . LEU A 1 85 ? 6.623 34.394 18.461 1.00 10.47 585 LEU A N 1
ATOM 676 C CA . LEU A 1 85 ? 6.822 35.666 17.775 1.00 10.28 585 LEU A CA 1
ATOM 677 C C . LEU A 1 85 ? 7.015 35.374 16.298 1.00 10.72 585 LEU A C 1
ATOM 678 O O . LEU A 1 85 ? 6.324 35.945 15.455 1.00 9.66 585 LEU A O 1
ATOM 683 N N . TYR A 1 86 ? 7.958 34.479 15.995 1.00 10.38 586 TYR A N 1
ATOM 684 C CA . TYR A 1 86 ? 8.309 34.231 14.615 1.00 11.03 586 TYR A CA 1
ATOM 685 C C . TYR A 1 86 ? 7.375 33.347 13.816 1.00 12.19 586 TYR A C 1
ATOM 686 O O . TYR A 1 86 ? 7.186 33.603 12.628 1.00 13.34 586 TYR A O 1
ATOM 695 N N . THR A 1 87 ? 6.817 32.304 14.441 1.00 12.71 587 THR A N 1
ATOM 696 C CA . THR A 1 87 ? 6.071 31.265 13.723 1.00 12.12 587 THR A CA 1
ATOM 697 C C . THR A 1 87 ? 4.587 31.244 14.013 1.00 13.44 587 THR A C 1
ATOM 698 O O . THR A 1 87 ? 3.833 30.592 13.293 1.00 13.27 587 THR A O 1
ATOM 702 N N . GLY A 1 88 ? 4.168 31.914 15.082 1.00 13.49 588 GLY A N 1
ATOM 703 C CA . GLY A 1 88 ? 2.785 31.905 15.476 1.00 14.06 588 GLY A CA 1
ATOM 704 C C . GLY A 1 88 ? 2.349 30.676 16.245 1.00 14.56 588 GLY A C 1
ATOM 705 O O . GLY A 1 88 ? 1.206 30.612 16.676 1.00 15.21 588 GLY A O 1
ATOM 706 N N . ILE A 1 89 ? 3.237 29.692 16.419 1.00 14.67 589 ILE A N 1
ATOM 707 C CA . ILE A 1 89 ? 2.905 28.522 17.245 1.00 14.75 589 ILE A CA 1
ATOM 708 C C . ILE A 1 89 ? 3.061 28.872 18.716 1.00 14.81 589 ILE A C 1
ATOM 709 O O . ILE A 1 89 ? 4.086 29.396 19.122 1.00 14.74 589 ILE A O 1
ATOM 714 N N . ASP A 1 90 ? 2.026 28.619 19.506 1.00 16.07 590 ASP A N 1
ATOM 715 C CA . ASP A 1 90 ? 2.143 28.787 20.946 1.00 17.43 590 ASP A CA 1
ATOM 716 C C . ASP A 1 90 ? 2.188 27.437 21.665 1.00 17.58 590 ASP A C 1
ATOM 717 O O . ASP A 1 90 ? 1.152 26.790 21.909 1.00 18.85 590 ASP A O 1
ATOM 722 N N . ILE A 1 91 ? 3.403 27.034 21.998 1.00 17.10 591 ILE A N 1
ATOM 723 C CA . ILE A 1 91 ? 3.665 25.862 22.820 1.00 16.52 591 ILE A CA 1
ATOM 724 C C . ILE A 1 91 ? 3.038 26.057 24.190 1.00 17.11 591 ILE A C 1
ATOM 725 O O . ILE A 1 91 ? 3.487 26.914 24.967 1.00 16.41 591 ILE A O 1
ATOM 730 N N . LYS A 1 92 ? 2.020 25.251 24.493 1.00 17.70 592 LYS A N 1
ATOM 731 C CA . LYS A 1 92 ? 1.366 25.382 25.803 1.00 18.68 592 LYS A CA 1
ATOM 732 C C . LYS A 1 92 ? 2.042 24.680 26.983 1.00 19.35 592 LYS A C 1
ATOM 733 O O . LYS A 1 92 ? 1.878 25.104 28.133 1.00 19.05 592 LYS A O 1
ATOM 739 N N . ASN A 1 93 ? 2.831 23.642 26.710 1.00 19.31 593 ASN A N 1
ATOM 740 C CA . ASN A 1 93 ? 3.471 22.914 27.801 1.00 20.50 593 ASN A CA 1
ATOM 741 C C . ASN A 1 93 ? 4.897 23.335 28.007 1.00 21.44 593 ASN A C 1
ATOM 742 O O . ASN A 1 93 ? 5.648 23.511 27.044 1.00 21.88 593 ASN A O 1
ATOM 747 N N . LYS A 1 94 ? 5.304 23.470 29.259 1.00 22.57 594 LYS A N 1
ATOM 748 C CA . LYS A 1 94 ? 6.668 23.939 29.503 1.00 24.56 594 LYS A CA 1
ATOM 749 C C . LYS A 1 94 ? 7.257 23.313 30.753 1.00 24.64 594 LYS A C 1
ATOM 750 O O . LYS A 1 94 ? 6.529 22.895 31.652 1.00 25.23 594 LYS A O 1
ATOM 756 N N . ILE A 1 95 ? 8.572 23.199 30.774 1.00 25.27 595 ILE A N 1
ATOM 757 C CA . ILE A 1 95 ? 9.287 22.766 31.947 1.00 25.36 595 ILE A CA 1
ATOM 758 C C . ILE A 1 95 ? 10.151 23.954 32.334 1.00 26.60 595 ILE A C 1
ATOM 759 O O . ILE A 1 95 ? 11.097 24.302 31.622 1.00 25.55 595 ILE A O 1
ATOM 764 N N . LEU A 1 96 ? 9.779 24.613 33.433 1.00 27.63 596 LEU A N 1
ATOM 765 C CA . LEU A 1 96 ? 10.486 25.794 33.970 1.00 29.89 596 LEU A CA 1
ATOM 766 C C . LEU A 1 96 ? 11.483 25.389 35.050 1.00 30.98 596 LEU A C 1
ATOM 767 O O . LEU A 1 96 ? 11.448 24.252 35.522 1.00 30.54 596 LEU A O 1
ATOM 772 N N . LYS A 1 97 ? 12.344 26.321 35.468 1.00 32.29 597 LYS A N 1
ATOM 773 C CA . LYS A 1 97 ? 13.212 26.105 36.637 1.00 34.75 597 LYS A CA 1
ATOM 774 C C . LYS A 1 97 ? 12.383 25.905 37.915 1.00 36.70 597 LYS A C 1
ATOM 775 O O . LYS A 1 97 ? 11.366 26.585 38.125 1.00 36.47 597 LYS A O 1
ATOM 777 N N . TYR A 1 98 ? 12.834 24.969 38.755 1.00 39.27 598 TYR A N 1
ATOM 778 C CA . TYR A 1 98 ? 12.108 24.559 39.966 1.00 41.90 598 TYR A CA 1
ATOM 779 C C . TYR A 1 98 ? 12.867 24.879 41.247 1.00 43.61 598 TYR A C 1
ATOM 780 O O . TYR A 1 98 ? 13.911 24.289 41.541 1.00 43.79 598 TYR A O 1
ATOM 782 N N . ASN A 1 99 ? 12.300 25.815 42.004 1.00 46.11 599 ASN A N 1
ATOM 783 C CA . ASN A 1 99 ? 12.862 26.331 43.257 1.00 47.80 599 ASN A CA 1
ATOM 784 C C . ASN A 1 99 ? 14.365 26.701 43.252 1.00 47.29 599 ASN A C 1
ATOM 785 O O . ASN A 1 99 ? 15.145 26.295 44.142 1.00 48.02 599 ASN A O 1
ATOM 790 N N . GLY A 1 100 ? 14.744 27.502 42.253 1.00 46.18 600 GLY A N 1
ATOM 791 C CA . GLY A 1 100 ? 16.019 28.211 42.261 1.00 43.89 600 GLY A CA 1
ATOM 792 C C . GLY A 1 100 ? 17.131 27.531 41.494 1.00 43.09 600 GLY A C 1
ATOM 793 O O . GLY A 1 100 ? 18.255 28.060 41.419 1.00 40.50 600 GLY A O 1
ATOM 794 N N . ARG A 1 101 ? 16.802 26.338 40.956 1.00 42.50 601 ARG A N 1
ATOM 795 C CA . ARG A 1 101 ? 17.710 25.530 40.131 1.00 41.27 601 ARG A CA 1
ATOM 796 C C . ARG A 1 101 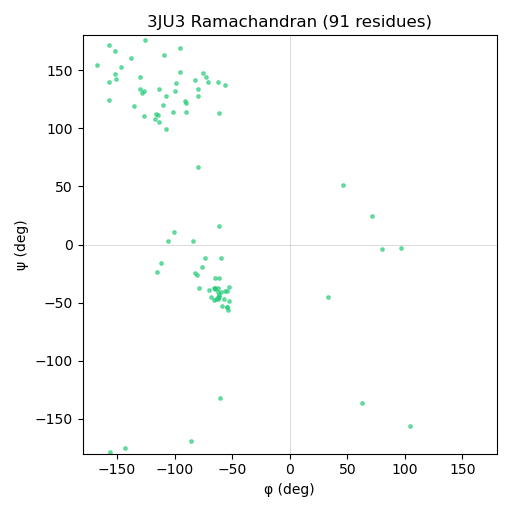? 16.949 24.929 38.916 1.00 40.62 601 ARG A C 1
ATOM 797 O O . ARG A 1 101 ? 15.699 24.850 38.936 1.00 40.57 601 ARG A O 1
ATOM 805 N N . HIS A 1 102 ? 17.684 24.511 37.885 1.00 37.86 602 HIS A N 1
ATOM 806 C CA . HIS A 1 102 ? 17.102 23.661 36.844 1.00 36.20 602 HIS A CA 1
ATOM 807 C C . HIS A 1 102 ? 16.620 22.379 37.516 1.00 34.52 602 HIS A C 1
ATOM 808 O O . HIS A 1 102 ? 17.143 22.002 38.577 1.00 34.76 602 HIS A O 1
ATOM 823 N N . THR A 1 104 ? 16.179 18.312 38.019 1.00 26.62 604 THR A N 1
ATOM 824 C CA . THR A 1 104 ? 16.982 17.115 37.748 1.00 24.99 604 THR A CA 1
ATOM 825 C C . THR A 1 104 ? 16.384 16.279 36.579 1.00 24.11 604 THR A C 1
ATOM 826 O O . THR A 1 104 ? 15.220 16.464 36.205 1.00 23.65 604 THR A O 1
ATOM 830 N N . GLU A 1 105 ? 17.188 15.378 36.005 1.00 22.29 605 GLU A N 1
ATOM 831 C CA . GLU A 1 105 ? 16.717 14.483 34.945 1.00 21.38 605 GLU A CA 1
ATOM 832 C C . GLU A 1 105 ? 15.493 13.682 35.351 1.00 20.38 605 GLU A C 1
ATOM 833 O O . GLU A 1 105 ? 14.583 13.483 34.547 1.00 20.14 605 GLU A O 1
ATOM 839 N N . ASP A 1 106 ? 15.488 13.218 36.594 1.00 18.87 606 ASP A N 1
ATOM 840 C CA . ASP A 1 106 ? 14.344 12.514 37.150 1.00 18.08 606 ASP A CA 1
ATOM 841 C C . ASP A 1 106 ? 13.123 13.426 37.262 1.00 17.12 606 ASP A C 1
ATOM 842 O O . ASP A 1 106 ? 12.005 12.987 37.010 1.00 17.07 606 ASP A O 1
ATOM 847 N N . GLU A 1 107 ? 13.339 14.689 37.636 1.00 16.16 607 GLU A N 1
ATOM 848 C CA . GLU A 1 107 ? 12.246 15.659 37.716 1.00 14.77 607 GLU A CA 1
ATOM 849 C C . GLU A 1 107 ? 11.725 16.029 36.347 1.00 13.77 607 GLU A C 1
ATOM 850 O O . GLU A 1 107 ? 10.515 16.189 36.162 1.00 12.97 607 GLU A O 1
ATOM 856 N N . ILE A 1 108 ? 12.639 16.160 35.390 1.00 12.16 608 ILE A N 1
ATOM 857 C CA . ILE A 1 108 ? 12.269 16.477 34.028 1.00 11.77 608 ILE A CA 1
ATOM 858 C C . ILE A 1 108 ? 11.467 15.298 33.454 1.00 11.67 608 ILE A C 1
ATOM 859 O O . ILE A 1 108 ? 10.404 15.488 32.848 1.00 11.85 608 ILE A O 1
ATOM 864 N N . LEU A 1 109 ? 11.994 14.090 33.653 1.00 11.10 609 LEU A N 1
ATOM 865 C CA . LEU A 1 109 ? 11.327 12.853 33.220 1.00 10.91 609 LEU A CA 1
ATOM 866 C C . LEU A 1 109 ? 9.894 12.830 33.778 1.00 10.86 609 LEU A C 1
ATOM 867 O O . LEU A 1 109 ? 8.915 12.639 33.025 1.00 10.78 609 LEU A O 1
ATOM 872 N N . LYS A 1 110 ? 9.789 13.098 35.073 1.00 10.83 610 LYS A N 1
ATOM 873 C CA . LYS A 1 110 ? 8.513 13.130 35.765 1.00 12.16 610 LYS A CA 1
ATOM 874 C C . LYS A 1 110 ? 7.528 14.077 35.098 1.00 13.02 610 LYS A C 1
ATOM 875 O O . LYS A 1 110 ? 6.409 13.651 34.776 1.00 13.82 610 LYS A O 1
ATOM 881 N N . SER A 1 111 ? 7.938 15.343 34.901 1.00 13.00 611 SER A N 1
ATOM 882 C CA . SER A 1 111 ? 7.061 16.370 34.322 1.00 13.37 611 SER A CA 1
ATOM 883 C C . SER A 1 111 ? 6.649 16.018 32.923 1.00 12.24 611 SER A C 1
ATOM 884 O O . SER A 1 111 ? 5.507 16.286 32.513 1.00 11.94 611 SER A O 1
ATOM 887 N N . ALA A 1 112 ? 7.620 15.504 32.177 1.00 12.05 612 ALA A N 1
ATOM 888 C CA . ALA A 1 112 ? 7.441 15.084 30.794 1.00 12.23 612 ALA A CA 1
ATOM 889 C C . ALA A 1 112 ? 6.325 14.018 30.639 1.00 13.04 612 ALA A C 1
ATOM 890 O O . ALA A 1 112 ? 5.444 14.120 29.767 1.00 12.66 612 ALA A O 1
ATOM 892 N N . LYS A 1 113 ? 6.364 13.014 31.504 1.00 14.23 613 LYS A N 1
ATOM 893 C CA . LYS A 1 113 ? 5.330 11.966 31.522 1.00 14.80 613 LYS A CA 1
ATOM 894 C C . LYS A 1 113 ? 3.966 12.527 31.944 1.00 15.2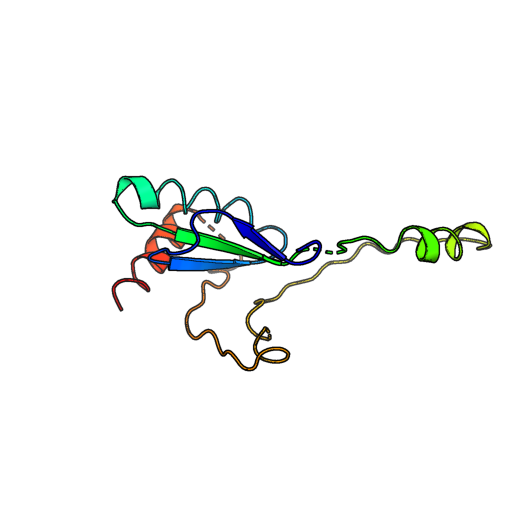4 613 LYS A C 1
ATOM 895 O O . LYS A 1 113 ? 2.949 12.217 31.305 1.00 15.32 613 LYS A O 1
ATOM 901 N N A GLU A 1 114 ? 3.957 13.355 32.989 0.50 15.02 614 GLU A N 1
ATOM 902 N N B GLU A 1 114 ? 3.970 13.372 32.975 0.50 15.07 614 GLU A N 1
ATOM 903 C CA A GLU A 1 114 ? 2.756 14.070 33.392 0.50 15.47 614 GLU A CA 1
ATOM 904 C CA B GLU A 1 114 ? 2.785 14.097 33.422 0.50 15.51 614 GLU A CA 1
ATOM 905 C C A GLU A 1 114 ? 2.124 14.806 32.214 0.50 16.11 614 GLU A C 1
ATOM 906 C C B GLU A 1 114 ? 2.150 14.983 32.348 0.50 16.22 614 GLU A C 1
ATOM 907 O O A GLU A 1 114 ? 0.908 14.768 32.044 0.50 15.40 614 GLU A O 1
ATOM 908 O O B GLU A 1 114 ? 0.948 15.239 32.392 0.50 15.70 614 GLU A O 1
ATOM 919 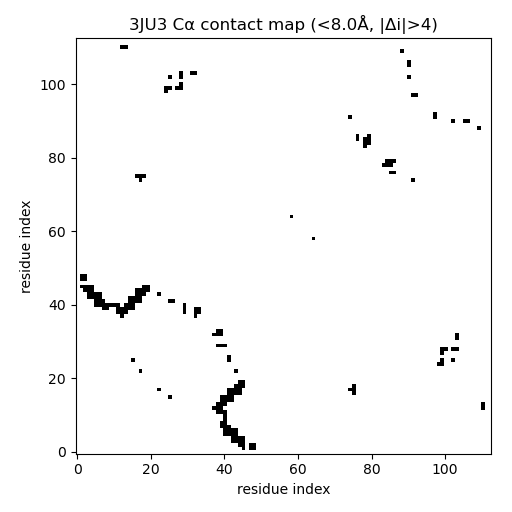N N . ILE A 1 115 ? 2.955 15.453 31.393 1.00 16.54 615 ILE A N 1
ATOM 920 C CA . ILE A 1 115 ? 2.465 16.269 30.303 1.00 19.24 615 ILE A CA 1
ATOM 921 C C . ILE A 1 115 ? 1.906 15.359 29.195 1.00 22.20 615 ILE A C 1
ATOM 922 O O . ILE A 1 115 ? 0.858 15.638 28.588 1.00 21.57 615 ILE A O 1
ATOM 927 N N . LEU A 1 116 ? 2.636 14.280 28.948 1.00 25.28 616 LEU A N 1
ATOM 928 C CA . LEU A 1 116 ? 2.235 13.214 28.043 1.00 29.37 616 LEU A CA 1
ATOM 929 C C . LEU A 1 116 ? 0.847 12.649 28.401 1.00 32.79 616 LEU A C 1
ATOM 930 O O . LEU A 1 116 ? -0.018 12.491 27.530 1.00 32.17 616 LEU A O 1
ATOM 935 N N A ASN A 1 117 ? 0.643 12.363 29.677 0.50 35.22 617 ASN A N 1
ATOM 936 N N B ASN A 1 117 ? 0.684 12.368 29.701 0.50 35.54 617 ASN A N 1
ATOM 937 C CA A ASN A 1 117 ? -0.611 11.795 30.146 0.50 37.59 617 ASN A CA 1
ATOM 938 C CA B ASN A 1 117 ? -0.544 11.850 30.332 0.50 38.33 617 ASN A CA 1
ATOM 939 C C A ASN A 1 117 ? -1.750 12.806 30.390 0.50 39.77 617 ASN A C 1
ATOM 940 C C B ASN A 1 117 ? -1.740 12.807 30.332 0.50 40.11 617 ASN A C 1
ATOM 941 O O A ASN A 1 117 ? -2.901 12.406 30.643 0.50 40.00 617 ASN A O 1
ATOM 942 O O B ASN A 1 117 ? -2.908 12.374 30.354 0.50 40.27 617 ASN A O 1
ATOM 951 N N . LYS A 1 118 ? -1.447 14.103 30.287 1.00 41.37 618 LYS A N 1
ATOM 952 C CA . LYS A 1 118 ? -2.459 15.153 30.489 1.00 44.70 618 LYS A CA 1
ATOM 953 C C . LYS A 1 118 ? -3.458 15.233 29.338 1.00 46.21 618 LYS A C 1
ATOM 954 O O . LYS A 1 118 ? -4.637 14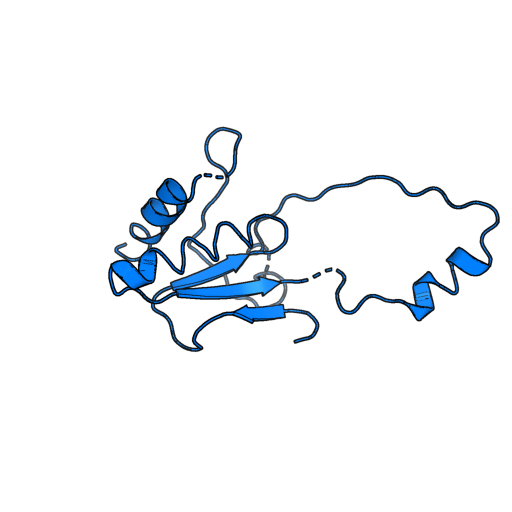.910 29.544 1.00 47.51 618 LYS A O 1
#

Foldseek 3Di:
DLFKDKAFDPDFLEEAEDEPDCVVLVVVLQVVCVVVVGHYIYIYGYCGPPPVVVVCVVVVPDPDDDDDDDDDDDDPQVCCVPPVDHDPDDQDDDPPGRHSVVVNVSRVVVSVD

Solvent-accessible surface area: 9129 Å² total

Organism: Thermoplasma acidophilum (strain ATCC 25905 / DSM 1728 / JCM 9062 / NBRC 15155 / AMRC-C165) (NCBI:txid273075)

InterPro domains:
  IPR002869 Pyruvate-flavodoxin oxidoreductase, central domain [G3DSA:3.40.920.10] (1-217)
  IPR002869 Pyruvate-flavodoxin oxidoreductase, central domain [SSF53323] (1-251)
  IPR002880 Pyruvate flavodoxin/ferredoxin oxidoreductase, pyrimidine binding domain [PF01855] (243-487)
  IPR002880 Pyruvate flavodoxin/ferredoxin oxidoreductase, pyrimidine binding domain [cd07034] (235-408)
  IPR009014 Transketolase C-terminal/Pyruvate-ferredoxin oxidoreductase domain II [G3DSA:3.40.50.920] (502-618)
  IPR009014 Transketolase C-terminal/Pyruvate-ferredoxin oxidoreductase domain II [SSF52922] (509-618)
  IPR019752 Pyruvate/ketoisovalerate oxidoreductase, catalytic domain [PF01558] (4-210)
  IPR022367 2-oxoacid:acceptor oxidoreductase, alpha subunit [TIGR03710] (2-610)
  IPR029061 Thiamin diphosphate-binding fold [SSF52518] (230-495)
  IPR033412 Pyruvate:ferredoxin oxidoreductase, core domain II [PF17147] (514-605)
  IPR050722 Pyruvate:ferredoxin/flavodoxin oxidoreductase [PTHR32154] (229-619)
  IPR053400 2-oxoacid:ferredoxin oxidoreductase alpha [NF041170] (1-629)

Sequence (113 aa):
AEKAVLIGEKEEADITFVTWGSQKGPIILDVIEEDLKEEGISANLLYLKFSSPFPTEFVKNNVLSSANLVIDVESNYTAQAAQIKLYTGIDIKNKILKYNGRHTEDEILKSAKEEILNNK

Radius of gyration: 17.83 Å; Cα contacts (8 Å, |Δi|>4): 109; chains: 1; bounding box: 45×48×35 Å

CATH classification: 3.40.50.920